Protein AF-M1CML1-F1 (afdb_monomer_lite)

Organism: Solanum tuberosum (NCBI:txid4113)

Radius of gyration: 17.92 Å; chains: 1; bounding box: 54×36×54 Å

Foldseek 3Di:
DDDDQDFDDDDPDQGWGWDAFPVRDIDIGRPPDDLVVLLVQVLVVQLDLVCLPPADQLVNSCVSVVHDSVVSVSSLVVCVVVVQWDWDQDPVGIGIHGRPCVQADPVDNPPDDPDDSVVVSVVSVVVVD

InterPro domains:
  IPR036388 Winged helix-like DNA-binding domain superfamily [G3DSA:1.10.10.10] (32-103)
  IPR036390 Winged helix DNA-binding domain superfamily [SSF46785] (13-103)
  IPR037855 Vacuolar protein sorting protein 36 [PTHR13128] (14-101)
  IPR040608 Snf8/Vps36 family [PF04157] (15-88)

Secondary structure (DSSP, 8-state):
----------TTPPPEEEEE-TTS-EEEEETT--HHHHHHHHHHHHTSHHHHHH-B-HHHHHHHHTS-HHHHHHHHHHHHHTTSEEEEEETTEEEEEE-GGGSS-SS-TT---SSSHHHHHHHHHHTT-

Structure (mmCIF, N/CA/C/O backbone):
data_AF-M1CML1-F1
#
_entry.id   AF-M1CML1-F1
#
loop_
_atom_site.group_PDB
_atom_site.id
_atom_site.type_symbol
_atom_site.label_atom_id
_atom_site.label_alt_id
_atom_site.label_comp_id
_atom_site.label_asym_id
_atom_site.label_entity_id
_atom_site.label_seq_id
_atom_site.pdbx_PDB_ins_code
_atom_site.Cartn_x
_atom_site.Cartn_y
_atom_site.Cartn_z
_atom_site.occupancy
_atom_site.B_iso_or_equiv
_atom_site.auth_seq_id
_atom_site.auth_comp_id
_atom_site.auth_asym_id
_atom_site.auth_atom_id
_atom_site.pdbx_PDB_model_num
ATOM 1 N N . MET A 1 1 ? -33.560 1.199 5.839 1.00 37.34 1 MET A N 1
ATOM 2 C CA . MET A 1 1 ? -33.205 1.308 7.272 1.00 37.34 1 MET A CA 1
ATOM 3 C C . MET A 1 1 ? -31.971 2.194 7.410 1.00 37.34 1 MET A C 1
ATOM 5 O O . MET A 1 1 ? -30.926 1.802 6.900 1.00 37.34 1 MET A O 1
ATOM 9 N N . PRO A 1 2 ? -32.071 3.403 7.987 1.00 36.56 2 PRO A N 1
ATOM 10 C CA . PRO A 1 2 ? -30.942 4.325 8.067 1.00 36.56 2 PRO A CA 1
ATOM 11 C C . PRO A 1 2 ? -30.031 3.956 9.248 1.00 36.56 2 PRO A C 1
ATOM 13 O O . PRO A 1 2 ? -30.487 3.804 10.378 1.00 36.56 2 PRO A O 1
ATOM 16 N N . LYS A 1 3 ? -28.732 3.774 8.982 1.00 39.78 3 LYS A N 1
ATOM 17 C CA . LYS A 1 3 ? -27.716 3.497 10.008 1.00 39.78 3 LYS A CA 1
ATOM 18 C C . LYS A 1 3 ? -27.469 4.773 10.823 1.00 39.78 3 LYS A C 1
ATOM 20 O O . LYS A 1 3 ? -26.904 5.737 10.313 1.00 39.78 3 LYS A O 1
ATOM 25 N N . GLN A 1 4 ? -27.909 4.778 12.080 1.00 40.75 4 GLN A N 1
ATOM 26 C CA . GLN A 1 4 ? -27.741 5.882 13.027 1.00 40.75 4 GLN A CA 1
ATOM 27 C C . GLN A 1 4 ? -26.242 6.106 13.322 1.00 40.75 4 GLN A C 1
ATOM 29 O O . GLN A 1 4 ? -25.616 5.309 14.021 1.00 40.75 4 GLN A O 1
ATOM 34 N N . LYS A 1 5 ? -25.650 7.190 12.803 1.00 44.19 5 LYS A N 1
ATOM 35 C CA . LYS A 1 5 ? -24.326 7.663 13.244 1.00 44.19 5 LYS A CA 1
ATOM 36 C C . LYS A 1 5 ? -24.468 8.210 14.666 1.00 44.19 5 LYS A C 1
ATOM 38 O O . LYS A 1 5 ? -25.126 9.224 14.868 1.00 44.19 5 LYS A O 1
ATOM 43 N N . LYS A 1 6 ? -23.887 7.520 15.651 1.00 46.59 6 LYS A N 1
ATOM 44 C CA . LYS A 1 6 ? -23.818 7.993 17.040 1.00 46.59 6 LYS A CA 1
ATOM 45 C C . LYS A 1 6 ? -22.566 8.854 17.202 1.00 46.59 6 LYS A C 1
ATOM 47 O O . LYS A 1 6 ? -21.452 8.352 17.085 1.00 46.59 6 LYS A O 1
ATOM 52 N N . GLU A 1 7 ? -22.764 10.146 17.425 1.00 44.47 7 GLU A N 1
ATOM 53 C CA . GLU A 1 7 ? -21.711 11.120 17.711 1.00 44.47 7 GLU A CA 1
ATOM 54 C C . GLU A 1 7 ? -21.593 11.269 19.234 1.00 44.47 7 GLU A C 1
ATOM 56 O O . GLU A 1 7 ? -22.599 11.467 19.914 1.00 44.47 7 GLU A O 1
ATOM 61 N N . ILE A 1 8 ? -20.388 11.088 19.782 1.00 51.31 8 ILE A N 1
ATOM 62 C CA . ILE A 1 8 ? -20.132 11.133 21.227 1.00 51.31 8 ILE A CA 1
ATOM 63 C C . ILE A 1 8 ? -19.372 12.430 21.505 1.00 51.31 8 ILE A C 1
ATOM 65 O O . ILE A 1 8 ? -18.182 12.539 21.209 1.00 51.31 8 ILE A O 1
ATOM 69 N N . THR A 1 9 ? -20.074 13.433 22.028 1.00 42.62 9 THR A N 1
ATOM 70 C CA . THR A 1 9 ? -19.493 14.725 22.413 1.00 42.62 9 THR A CA 1
ATOM 71 C C . THR A 1 9 ? -19.094 14.661 23.879 1.00 42.62 9 THR A C 1
ATOM 73 O O . THR A 1 9 ? -19.942 14.541 24.756 1.00 42.62 9 THR A O 1
ATOM 76 N N . LEU A 1 10 ? -17.802 14.743 24.159 1.00 45.78 10 LEU A N 1
ATOM 77 C CA . LEU A 1 10 ? -17.265 14.861 25.513 1.00 45.78 10 LEU A CA 1
ATOM 78 C C . LEU A 1 10 ? -16.603 16.253 25.631 1.00 45.78 10 LEU A C 1
ATOM 80 O O . LEU A 1 10 ? -16.292 16.920 24.647 1.00 45.78 10 LEU A O 1
ATOM 84 N N . HIS A 1 11 ? -16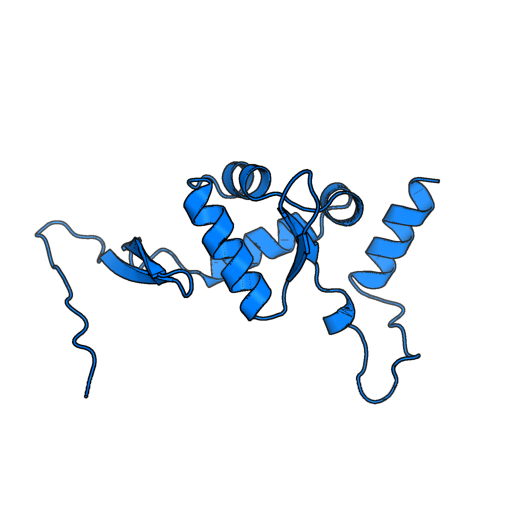.501 16.783 26.841 1.00 47.94 11 HIS A N 1
ATOM 85 C CA . HIS A 1 11 ? -16.572 18.231 27.099 1.00 47.94 11 HIS A CA 1
ATOM 86 C C . HIS A 1 11 ? -15.240 19.016 26.989 1.00 47.94 11 HIS A C 1
ATOM 88 O O . HIS A 1 11 ? -15.014 19.991 27.698 1.00 47.94 11 HIS A O 1
ATOM 94 N N . PHE A 1 12 ? -14.353 18.599 26.084 1.00 54.78 12 PHE A N 1
ATOM 95 C CA . PHE A 1 12 ? -13.046 19.237 25.802 1.00 54.78 12 PHE A CA 1
ATOM 96 C C . PHE A 1 12 ? -12.599 19.071 24.326 1.00 54.78 12 PHE A C 1
ATOM 98 O O . PHE A 1 12 ? -11.418 19.113 23.992 1.00 54.78 12 PHE A O 1
ATOM 105 N N . TYR A 1 13 ? -13.534 18.735 23.433 1.00 50.28 13 TYR A N 1
ATOM 106 C CA . TYR A 1 13 ? -13.238 17.780 22.367 1.00 50.28 13 TYR A CA 1
ATOM 107 C C . TYR A 1 13 ? -12.874 18.403 21.025 1.00 50.28 13 TYR A C 1
ATOM 109 O O . TYR A 1 13 ? -13.714 18.985 20.339 1.00 50.28 13 TYR A O 1
ATOM 117 N N . ARG A 1 14 ? -11.662 18.090 20.546 1.00 53.91 14 ARG A N 1
ATOM 118 C CA . ARG A 1 14 ? -11.498 17.829 19.110 1.00 53.91 14 ARG A CA 1
ATOM 119 C C . ARG A 1 14 ? -12.557 16.788 18.737 1.00 53.91 14 ARG A C 1
ATOM 121 O O . ARG A 1 14 ? -12.549 15.714 19.340 1.00 53.91 14 ARG A O 1
ATOM 128 N N . PRO A 1 15 ? -13.468 17.071 17.797 1.00 64.31 15 PRO A N 1
ATOM 129 C CA . PRO A 1 15 ? -14.531 16.134 17.484 1.00 64.31 15 PRO A CA 1
ATOM 130 C C . PRO A 1 15 ? -13.906 14.817 17.020 1.00 64.31 15 PRO A C 1
ATOM 132 O O . PRO A 1 15 ? -13.011 14.819 16.174 1.00 64.31 15 PRO A O 1
ATOM 135 N N . VAL A 1 16 ? -14.331 13.705 17.614 1.00 65.31 16 VAL A N 1
ATOM 136 C CA . VAL A 1 16 ? -13.887 12.350 17.269 1.00 65.31 16 VAL A CA 1
ATOM 137 C C . VAL A 1 16 ? -15.040 11.595 16.621 1.00 65.31 16 VAL A C 1
ATOM 139 O O . VAL A 1 16 ? -16.205 11.818 16.942 1.00 65.31 16 VAL A O 1
ATOM 142 N N . MET A 1 17 ? -14.724 10.732 15.667 1.00 71.44 17 MET A N 1
ATOM 143 C CA . MET A 1 17 ? -15.675 9.941 14.904 1.00 71.44 17 MET A CA 1
ATOM 144 C C . MET A 1 17 ? -15.285 8.471 14.991 1.00 71.44 17 MET A C 1
ATOM 146 O O . MET A 1 17 ? -14.120 8.110 14.827 1.00 71.44 17 MET A O 1
ATOM 150 N N . LEU A 1 18 ? -16.282 7.626 15.240 1.00 74.31 18 LEU A N 1
ATOM 151 C CA . LEU A 1 18 ? -16.149 6.184 15.122 1.00 74.31 18 LEU A CA 1
ATOM 152 C C . LEU A 1 18 ? -16.315 5.799 13.651 1.00 74.31 18 LEU A C 1
ATOM 154 O O . LEU A 1 18 ? -17.338 6.106 13.033 1.00 74.31 18 LEU A O 1
ATOM 158 N N . ARG A 1 19 ? -15.311 5.131 13.097 1.00 74.12 19 ARG A N 1
ATOM 159 C CA . ARG A 1 19 ? -15.296 4.636 11.725 1.00 74.12 19 ARG A CA 1
ATOM 160 C C . ARG A 1 19 ? -15.159 3.125 11.716 1.00 74.12 19 ARG A C 1
ATOM 162 O O . ARG A 1 19 ? -14.406 2.568 12.504 1.00 74.12 19 ARG A O 1
ATOM 169 N N . THR A 1 20 ? -15.856 2.485 10.789 1.00 74.75 20 THR A N 1
ATOM 170 C CA . THR A 1 20 ? -15.711 1.061 10.485 1.00 74.75 20 THR A CA 1
ATOM 171 C C . THR A 1 20 ? -15.037 0.905 9.126 1.00 74.75 20 THR A C 1
ATOM 173 O O . THR A 1 20 ? -15.504 1.502 8.154 1.00 74.75 20 THR A O 1
ATOM 176 N N . PHE A 1 21 ? -13.946 0.148 9.061 1.00 75.00 21 PHE A N 1
ATOM 177 C CA . PHE A 1 21 ? -13.314 -0.260 7.807 1.00 75.00 21 PHE A CA 1
ATOM 178 C C . PHE A 1 21 ? -14.068 -1.434 7.174 1.00 75.00 21 PHE A C 1
ATOM 180 O O . PHE A 1 21 ? -14.850 -2.111 7.845 1.00 75.00 21 PHE A O 1
ATOM 187 N N . ASP A 1 22 ? -13.814 -1.688 5.890 1.00 71.00 22 ASP A N 1
ATOM 188 C CA . ASP A 1 22 ? -14.455 -2.779 5.140 1.00 71.00 22 ASP A CA 1
ATOM 189 C C . ASP A 1 22 ? -14.054 -4.169 5.663 1.00 71.00 22 ASP A C 1
ATOM 191 O O . ASP A 1 22 ? -14.792 -5.137 5.504 1.00 71.00 22 ASP A O 1
ATOM 195 N N . SER A 1 23 ? -12.930 -4.254 6.378 1.00 72.62 23 SER A N 1
ATOM 196 C CA . SER A 1 23 ? -12.503 -5.425 7.153 1.00 72.62 23 SER A CA 1
ATOM 197 C C . SER A 1 23 ? -13.373 -5.713 8.387 1.00 72.62 23 SER A C 1
ATOM 199 O O . SER A 1 23 ? -13.234 -6.767 9.005 1.00 72.62 23 SER A O 1
ATOM 201 N N . GLY A 1 24 ? -14.237 -4.773 8.785 1.00 73.81 24 GLY A N 1
ATOM 202 C CA . GLY A 1 24 ? -14.999 -4.811 10.034 1.00 73.81 24 GLY A CA 1
ATOM 203 C C . GLY A 1 24 ? -14.284 -4.172 11.232 1.00 73.81 24 GLY A C 1
ATOM 204 O O . GLY A 1 24 ? -14.888 -4.050 12.298 1.00 73.81 24 GLY A O 1
ATOM 205 N N . VAL A 1 25 ? -13.033 -3.716 11.080 1.00 77.94 25 VAL A N 1
ATOM 206 C CA . VAL A 1 25 ? -12.283 -3.041 12.152 1.00 77.94 25 VAL A CA 1
ATOM 207 C C . VAL A 1 25 ? -12.916 -1.688 12.487 1.00 77.94 25 VAL A C 1
ATOM 209 O O . VAL A 1 25 ? -13.185 -0.873 11.603 1.00 77.94 25 VAL A O 1
ATOM 212 N N . MET A 1 26 ? -13.135 -1.429 13.780 1.00 78.31 26 MET A N 1
ATOM 213 C CA . MET A 1 26 ? -13.705 -0.177 14.283 1.00 78.31 26 MET A CA 1
ATOM 214 C C . MET A 1 26 ? -12.632 0.697 14.930 1.00 78.31 26 MET A C 1
ATOM 216 O O . MET A 1 26 ? -11.881 0.232 15.783 1.00 78.31 26 MET A O 1
ATOM 220 N N . VAL A 1 27 ? -12.580 1.973 14.553 1.00 75.12 27 VAL A N 1
ATOM 221 C CA . VAL A 1 27 ? -11.524 2.901 14.970 1.00 75.12 27 VAL A CA 1
ATOM 222 C C . VAL A 1 27 ? -12.124 4.243 15.349 1.00 75.12 27 VAL A C 1
ATOM 224 O O . VAL A 1 27 ? -12.984 4.775 14.648 1.00 75.12 27 VAL A O 1
ATOM 227 N N . ILE A 1 28 ? -11.649 4.809 16.455 1.00 78.88 28 ILE A N 1
ATOM 228 C CA . ILE A 1 28 ? -11.960 6.180 16.857 1.00 78.88 28 ILE A CA 1
ATOM 229 C C . ILE A 1 28 ? -10.876 7.089 16.273 1.00 78.88 28 ILE A C 1
ATOM 231 O O . ILE A 1 28 ? -9.706 6.967 16.625 1.00 78.88 28 ILE A O 1
ATOM 235 N N . GLN A 1 29 ? -11.255 7.999 15.380 1.00 68.94 29 GLN A N 1
ATOM 236 C CA . GLN A 1 29 ? -10.349 8.980 14.777 1.00 68.94 29 GLN A CA 1
ATOM 237 C C . GLN A 1 29 ? -10.824 10.399 15.084 1.00 68.94 29 GLN A C 1
ATOM 239 O O . GLN A 1 29 ? -12.020 10.660 15.172 1.00 68.94 29 GLN A O 1
ATOM 244 N N . SER A 1 30 ? -9.904 11.352 15.229 1.00 67.81 30 SER A N 1
ATOM 245 C CA . SER A 1 30 ? -10.284 12.770 15.258 1.00 67.81 30 SER A CA 1
ATOM 246 C C . SER A 1 30 ? -10.817 13.184 13.882 1.00 67.81 30 SER A C 1
ATOM 248 O O . SER A 1 30 ? -10.211 12.823 12.878 1.00 67.81 30 SER A O 1
ATOM 250 N N . LYS A 1 31 ? -11.890 13.987 13.804 1.00 61.16 31 LYS A N 1
ATOM 251 C CA . LYS A 1 31 ? -12.429 14.529 12.537 1.00 61.16 31 LYS A CA 1
ATOM 252 C C . LYS A 1 31 ? -11.377 15.287 11.721 1.00 61.16 31 LYS A C 1
ATOM 254 O O . LYS A 1 31 ? -11.548 15.439 10.520 1.00 61.16 31 LYS A O 1
ATOM 259 N N . SER A 1 32 ? -10.316 15.784 12.359 1.00 57.22 32 SER A N 1
ATOM 260 C CA . SER A 1 32 ? -9.215 16.475 11.678 1.00 57.22 32 SER A CA 1
ATOM 261 C C . SER A 1 32 ? -8.250 15.525 10.958 1.00 57.22 32 SER A C 1
ATOM 263 O O . SER A 1 32 ? -7.402 15.996 10.211 1.00 57.22 32 SER A O 1
ATOM 265 N N . HIS A 1 33 ? -8.311 14.215 11.219 1.00 62.50 33 HIS A N 1
ATOM 266 C CA . HIS A 1 33 ? -7.442 13.237 10.573 1.00 62.50 33 HIS A CA 1
ATOM 267 C C . HIS A 1 33 ? -8.033 12.894 9.203 1.00 62.50 33 HIS A C 1
ATOM 269 O O . HIS A 1 33 ? -9.004 12.147 9.100 1.00 62.50 33 HIS A O 1
ATOM 275 N N . SER A 1 34 ? -7.492 13.515 8.157 1.00 65.69 34 SER A N 1
ATOM 276 C CA . SER A 1 34 ? -7.986 13.341 6.796 1.00 65.69 34 SER A CA 1
ATOM 277 C C . SER A 1 34 ? -7.331 12.134 6.139 1.00 65.69 34 SER A C 1
ATOM 279 O O . SER A 1 34 ? -6.117 12.098 5.943 1.00 65.69 34 SER A O 1
ATOM 281 N N . ASP A 1 35 ? -8.151 11.182 5.705 1.00 67.75 35 ASP A N 1
ATOM 282 C CA . ASP A 1 35 ? -7.731 10.078 4.837 1.00 67.75 35 ASP A CA 1
ATOM 283 C C . ASP A 1 35 ? -6.954 10.538 3.605 1.00 67.75 35 ASP A C 1
ATOM 285 O O . ASP A 1 35 ? -6.094 9.821 3.105 1.00 67.75 35 ASP A O 1
ATOM 289 N N . VAL A 1 36 ? -7.263 11.734 3.098 1.00 76.31 36 VAL A N 1
ATOM 290 C CA . VAL A 1 36 ? -6.608 12.301 1.916 1.00 76.31 36 VAL A CA 1
ATOM 291 C C . VAL A 1 36 ? -5.119 12.513 2.176 1.00 76.31 36 VAL A C 1
ATOM 293 O O . VAL A 1 36 ? -4.292 12.210 1.316 1.00 76.31 36 VAL A O 1
ATOM 296 N N . GLU A 1 37 ? -4.760 12.976 3.374 1.00 81.69 37 GLU A N 1
ATOM 297 C CA . GLU A 1 37 ? -3.361 13.171 3.751 1.00 81.69 37 GLU A CA 1
ATOM 298 C C . GLU A 1 37 ? -2.642 11.825 3.881 1.00 81.69 37 GLU A C 1
ATOM 300 O O . GLU A 1 37 ? -1.540 11.655 3.358 1.00 81.69 37 GLU A O 1
ATOM 305 N N . VAL A 1 38 ? -3.300 10.839 4.500 1.00 83.38 38 VAL A N 1
ATOM 306 C CA . VAL A 1 38 ? -2.755 9.483 4.648 1.00 83.38 38 VAL A CA 1
ATOM 307 C C . VAL A 1 38 ? -2.509 8.845 3.281 1.00 83.38 38 VAL A C 1
ATOM 309 O O . VAL A 1 38 ? -1.414 8.347 3.033 1.00 83.38 38 VAL A O 1
ATOM 312 N N . PHE A 1 39 ? -3.468 8.925 2.355 1.00 85.25 39 PHE A N 1
ATOM 313 C CA . PHE A 1 39 ? -3.290 8.400 0.999 1.00 85.25 39 PHE A CA 1
ATOM 314 C C . PHE A 1 39 ? -2.204 9.137 0.217 1.00 85.25 39 PHE A C 1
ATOM 316 O O . PHE A 1 39 ? -1.472 8.502 -0.537 1.00 85.25 39 PHE A O 1
ATOM 323 N N . THR A 1 40 ? -2.052 10.447 0.421 1.00 87.88 40 THR A N 1
ATOM 324 C CA . THR A 1 40 ? -0.967 11.218 -0.204 1.00 87.88 40 THR A CA 1
ATOM 325 C C . THR A 1 40 ? 0.395 10.737 0.292 1.00 87.88 40 THR A C 1
ATOM 327 O O . THR A 1 40 ? 1.286 10.482 -0.515 1.00 87.88 40 THR A O 1
ATOM 330 N N . ARG A 1 41 ? 0.548 10.526 1.605 1.00 89.50 41 ARG A N 1
ATOM 331 C CA . ARG A 1 41 ? 1.786 9.986 2.188 1.00 89.50 41 ARG A CA 1
ATOM 332 C C . ARG A 1 41 ? 2.071 8.558 1.728 1.00 89.50 41 ARG A C 1
ATOM 334 O O . ARG A 1 41 ? 3.209 8.259 1.379 1.00 89.50 41 ARG A O 1
ATOM 341 N N . ILE A 1 42 ? 1.050 7.698 1.684 1.00 90.19 42 ILE A N 1
ATOM 342 C CA . ILE A 1 42 ? 1.169 6.334 1.149 1.00 90.19 42 ILE A CA 1
ATOM 343 C C . ILE A 1 42 ? 1.638 6.384 -0.303 1.00 90.19 42 ILE A C 1
ATOM 345 O O . ILE A 1 42 ? 2.577 5.675 -0.651 1.00 90.19 42 ILE A O 1
ATOM 349 N N . ARG A 1 43 ? 1.049 7.255 -1.132 1.00 88.12 43 ARG A N 1
ATOM 350 C CA . ARG A 1 43 ? 1.450 7.423 -2.532 1.00 88.12 43 ARG A CA 1
ATOM 351 C C . ARG A 1 43 ? 2.924 7.804 -2.648 1.00 88.12 43 ARG A C 1
ATOM 353 O O . ARG A 1 43 ? 3.650 7.140 -3.374 1.00 88.12 43 ARG A O 1
ATOM 360 N N . SER A 1 44 ? 3.373 8.810 -1.898 1.00 89.38 44 SER A N 1
ATOM 361 C CA . SER A 1 44 ? 4.782 9.226 -1.902 1.00 89.38 44 SER A CA 1
ATOM 362 C C . SER A 1 44 ? 5.726 8.103 -1.465 1.00 89.38 44 SER A C 1
ATOM 364 O O . SER A 1 44 ? 6.803 7.949 -2.036 1.00 89.38 44 SER A O 1
ATOM 366 N N . MET A 1 45 ? 5.313 7.291 -0.488 1.00 89.75 45 MET A N 1
ATOM 367 C CA . MET A 1 45 ? 6.090 6.155 0.007 1.00 89.75 45 MET A CA 1
ATOM 368 C C . MET A 1 45 ? 6.246 5.060 -1.053 1.00 89.75 45 MET A C 1
ATOM 370 O O . MET A 1 45 ? 7.363 4.613 -1.303 1.00 89.75 45 MET A O 1
ATOM 374 N N . VAL A 1 4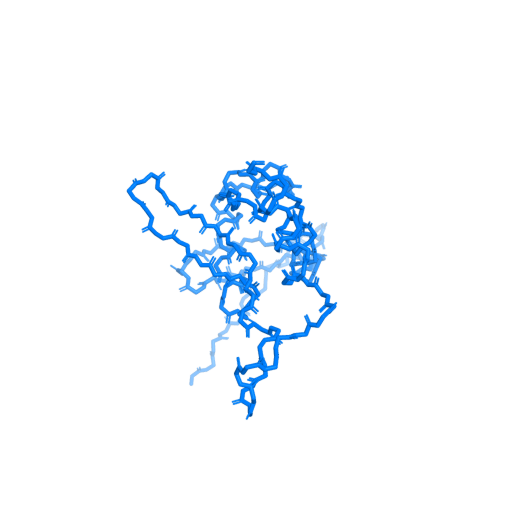6 ? 5.156 4.662 -1.719 1.00 89.69 46 VAL A N 1
ATOM 375 C CA . VAL A 1 46 ? 5.191 3.577 -2.718 1.00 89.69 46 VAL A CA 1
ATOM 376 C C . VAL A 1 46 ? 5.880 3.975 -4.025 1.00 89.69 46 VAL A C 1
ATOM 378 O O . VAL A 1 46 ? 6.268 3.105 -4.795 1.00 89.69 46 VAL A O 1
ATOM 381 N N . THR A 1 47 ? 6.057 5.276 -4.276 1.00 87.75 47 THR A N 1
ATOM 382 C CA . THR A 1 47 ? 6.810 5.789 -5.434 1.00 87.75 47 THR A CA 1
ATOM 383 C C . THR A 1 47 ? 8.318 5.884 -5.201 1.00 87.75 47 THR A C 1
ATOM 385 O O . THR A 1 47 ? 9.052 6.238 -6.122 1.00 87.75 47 THR A O 1
ATOM 388 N N . THR A 1 48 ? 8.803 5.597 -3.990 1.00 89.50 48 THR A N 1
ATOM 389 C CA . THR A 1 48 ? 10.249 5.556 -3.727 1.00 89.50 48 THR A CA 1
ATOM 390 C C . THR A 1 48 ? 10.906 4.394 -4.483 1.00 89.50 48 THR A C 1
ATOM 392 O O . THR A 1 48 ? 10.271 3.355 -4.677 1.00 89.50 48 THR A O 1
ATOM 395 N N . PRO A 1 49 ? 12.173 4.522 -4.917 1.00 86.44 49 PRO A N 1
ATOM 396 C CA . PRO A 1 49 ? 12.850 3.471 -5.679 1.00 86.44 49 PRO A CA 1
ATOM 397 C C . PRO A 1 49 ? 12.916 2.136 -4.922 1.00 86.44 49 PRO A C 1
ATOM 399 O O . PRO A 1 49 ? 12.770 1.081 -5.536 1.00 86.44 49 PRO A O 1
ATOM 402 N N . ASP A 1 50 ? 13.065 2.163 -3.598 1.00 86.75 50 ASP A N 1
ATOM 403 C CA . ASP A 1 50 ? 13.104 0.948 -2.777 1.00 86.75 50 ASP A CA 1
ATOM 404 C C . ASP A 1 50 ? 11.737 0.253 -2.715 1.00 86.75 50 ASP A C 1
ATOM 406 O O . ASP A 1 50 ? 11.646 -0.970 -2.880 1.00 86.75 50 ASP A O 1
ATOM 410 N N . ALA A 1 51 ? 10.659 1.030 -2.566 1.00 88.31 51 ALA A N 1
ATOM 411 C CA . ALA A 1 51 ? 9.292 0.518 -2.574 1.00 88.31 51 ALA A CA 1
ATOM 412 C C . ALA A 1 51 ? 8.857 0.014 -3.958 1.00 88.31 51 ALA A C 1
ATOM 414 O O . ALA A 1 51 ? 8.153 -0.987 -4.055 1.00 88.31 51 ALA A O 1
ATOM 415 N N . LEU A 1 52 ? 9.314 0.654 -5.038 1.00 87.69 52 LEU A N 1
ATOM 416 C CA . LEU A 1 52 ? 9.067 0.204 -6.411 1.00 87.69 52 LEU A CA 1
ATOM 417 C C . LEU A 1 52 ? 9.708 -1.162 -6.707 1.00 87.69 52 LEU A C 1
ATOM 419 O O . LEU A 1 52 ? 9.200 -1.901 -7.550 1.00 87.69 52 LEU A O 1
ATOM 423 N N . ARG A 1 53 ? 10.806 -1.503 -6.018 1.00 86.31 53 ARG A N 1
ATOM 424 C CA . ARG A 1 53 ? 11.493 -2.800 -6.148 1.00 86.31 53 ARG A CA 1
ATOM 425 C C . ARG A 1 53 ? 10.902 -3.869 -5.245 1.00 86.31 53 ARG A C 1
ATOM 427 O O . ARG A 1 53 ? 10.621 -4.971 -5.697 1.00 86.31 53 ARG A O 1
ATOM 434 N N . SER A 1 54 ? 10.787 -3.558 -3.958 1.00 87.81 54 SER A N 1
ATOM 435 C CA . SER A 1 54 ? 10.524 -4.554 -2.913 1.00 87.81 54 SER A CA 1
ATOM 436 C C . SER A 1 54 ? 9.086 -4.540 -2.394 1.00 87.81 54 SER A C 1
ATOM 438 O O . SER A 1 54 ? 8.676 -5.469 -1.695 1.00 87.81 54 SER A O 1
ATOM 440 N N . GLY A 1 55 ? 8.301 -3.528 -2.763 1.00 90.56 55 GLY A N 1
ATOM 441 C CA . GLY A 1 55 ? 6.975 -3.293 -2.211 1.00 90.56 55 GLY A CA 1
ATOM 442 C C . GLY A 1 55 ? 7.040 -2.755 -0.784 1.00 90.56 55 GLY A C 1
ATOM 443 O O . GLY A 1 55 ? 8.101 -2.636 -0.179 1.00 90.56 55 GLY A O 1
ATOM 444 N N . VAL A 1 56 ? 5.875 -2.423 -0.241 1.00 93.44 56 VAL A N 1
ATOM 445 C CA . VAL A 1 56 ? 5.719 -1.882 1.112 1.00 93.44 56 VAL A CA 1
ATOM 446 C C . VAL A 1 56 ? 4.920 -2.866 1.953 1.00 93.44 56 VAL A C 1
ATOM 448 O O . VAL A 1 56 ? 3.841 -3.306 1.545 1.00 93.44 56 VAL A O 1
ATOM 451 N N . THR A 1 57 ? 5.424 -3.213 3.137 1.00 93.38 57 THR A N 1
ATOM 452 C CA . THR A 1 57 ? 4.664 -4.005 4.112 1.00 93.38 57 THR A CA 1
ATOM 453 C C . THR A 1 57 ? 3.826 -3.106 5.025 1.00 93.38 57 THR A C 1
ATOM 455 O O . THR A 1 57 ? 4.053 -1.900 5.141 1.00 93.38 57 THR A O 1
ATOM 458 N N . ALA A 1 58 ? 2.858 -3.690 5.738 1.00 91.81 58 ALA A N 1
ATOM 459 C CA . ALA A 1 58 ? 2.085 -2.945 6.736 1.00 91.81 58 ALA A CA 1
ATOM 460 C C . ALA A 1 58 ? 2.971 -2.350 7.849 1.00 91.81 58 ALA A C 1
ATOM 462 O O . ALA A 1 58 ? 2.661 -1.275 8.361 1.00 91.81 58 ALA A O 1
ATOM 463 N N . SER A 1 59 ? 4.077 -3.015 8.196 1.00 91.50 59 SER A N 1
ATOM 464 C CA . SER A 1 59 ? 5.044 -2.532 9.189 1.00 91.50 59 SER A CA 1
ATOM 465 C C . SER A 1 59 ? 5.831 -1.322 8.681 1.00 91.50 59 SER A C 1
ATOM 467 O O . SER A 1 59 ? 5.947 -0.332 9.400 1.00 91.50 59 SER A O 1
ATOM 469 N N . ASP A 1 60 ? 6.292 -1.351 7.428 1.00 91.81 60 ASP A N 1
ATOM 470 C CA . ASP A 1 60 ? 7.015 -0.224 6.814 1.00 91.81 60 ASP A CA 1
ATOM 471 C C . ASP A 1 60 ? 6.117 1.016 6.714 1.00 91.81 60 ASP A C 1
ATOM 473 O O . ASP A 1 60 ? 6.515 2.140 7.044 1.00 91.81 60 ASP A O 1
ATOM 477 N N . ALA A 1 61 ? 4.858 0.797 6.322 1.00 91.06 61 ALA A N 1
ATOM 478 C CA . ALA A 1 61 ? 3.855 1.848 6.276 1.00 91.06 61 ALA A CA 1
ATOM 479 C C . ALA A 1 61 ? 3.545 2.403 7.671 1.00 91.06 61 ALA A C 1
ATOM 481 O O . ALA A 1 61 ? 3.417 3.614 7.831 1.00 91.06 61 ALA A O 1
ATOM 482 N N . ALA A 1 62 ? 3.465 1.548 8.692 1.00 92.00 62 ALA A N 1
ATOM 483 C CA . ALA A 1 62 ? 3.257 1.963 10.075 1.00 92.00 62 ALA A CA 1
ATOM 484 C C . ALA A 1 62 ? 4.392 2.848 10.596 1.00 92.00 62 ALA A C 1
ATOM 486 O O . ALA A 1 62 ? 4.120 3.895 11.187 1.00 92.00 62 ALA A O 1
ATOM 487 N N . MET A 1 63 ? 5.646 2.474 10.321 1.00 90.94 63 MET A N 1
ATOM 488 C CA . MET A 1 63 ? 6.821 3.266 10.694 1.00 90.94 63 MET A CA 1
ATOM 489 C C . MET A 1 63 ? 6.829 4.626 9.997 1.00 90.94 63 MET A C 1
ATOM 491 O O . MET A 1 63 ? 7.057 5.647 10.640 1.00 90.94 63 MET A O 1
ATOM 495 N N . THR A 1 64 ? 6.520 4.657 8.701 1.00 88.31 64 THR A N 1
ATOM 496 C CA . THR A 1 64 ? 6.557 5.897 7.915 1.00 88.31 64 THR A CA 1
ATOM 497 C C . THR A 1 64 ? 5.381 6.828 8.231 1.00 88.31 64 THR A C 1
ATOM 499 O O . THR A 1 64 ? 5.527 8.049 8.237 1.00 88.31 64 THR A O 1
ATOM 502 N N . LEU A 1 65 ? 4.196 6.275 8.502 1.00 85.25 65 LEU A N 1
ATOM 503 C CA . LEU A 1 65 ? 2.998 7.050 8.840 1.00 85.25 65 LEU A CA 1
ATOM 504 C C . LEU A 1 65 ? 2.912 7.400 10.334 1.00 85.25 65 LEU A C 1
ATOM 506 O O . LEU A 1 65 ? 2.122 8.272 10.696 1.00 85.25 65 LEU A O 1
ATOM 510 N N . GLY A 1 66 ? 3.701 6.744 11.190 1.00 87.31 66 GLY A N 1
ATOM 511 C CA . GLY A 1 66 ? 3.661 6.925 12.642 1.00 87.31 66 GLY A CA 1
ATOM 512 C C . GLY A 1 66 ? 2.360 6.416 13.271 1.00 87.31 66 GLY A C 1
ATOM 513 O O . GLY A 1 66 ? 1.834 7.037 14.193 1.00 87.31 66 GLY A O 1
ATOM 514 N N . ILE A 1 67 ? 1.808 5.318 12.748 1.00 86.56 67 ILE A N 1
ATOM 515 C CA . ILE A 1 67 ? 0.534 4.730 13.194 1.00 86.56 67 ILE A CA 1
ATOM 516 C C . ILE A 1 67 ? 0.707 3.256 13.563 1.00 86.56 67 ILE A C 1
ATOM 518 O O . ILE A 1 67 ? 1.716 2.636 13.247 1.00 86.56 67 ILE A O 1
ATOM 522 N N . ALA A 1 68 ? -0.292 2.668 14.221 1.00 86.94 68 ALA A N 1
ATOM 523 C CA . ALA A 1 68 ? -0.259 1.248 14.559 1.00 86.94 68 ALA A CA 1
ATOM 524 C C . ALA A 1 68 ? -0.236 0.356 13.291 1.00 86.94 68 ALA A C 1
ATOM 526 O O . ALA A 1 68 ? -0.960 0.657 12.339 1.00 86.94 68 ALA A O 1
ATOM 527 N N . PRO A 1 69 ? 0.484 -0.785 13.285 1.00 87.38 69 PRO A N 1
ATOM 528 C CA . PRO A 1 69 ? 0.526 -1.712 12.144 1.00 87.38 69 PRO A CA 1
ATOM 529 C C . PRO A 1 69 ? -0.843 -2.176 11.643 1.00 87.38 69 PRO A C 1
ATOM 531 O O . PRO A 1 69 ? -1.072 -2.247 10.437 1.00 87.38 69 PRO A O 1
ATOM 534 N N . ALA A 1 70 ? -1.784 -2.422 12.559 1.00 86.31 70 ALA A N 1
ATOM 535 C CA . ALA A 1 70 ? -3.159 -2.759 12.197 1.00 86.31 70 ALA A CA 1
ATOM 536 C C . ALA A 1 70 ? -3.833 -1.621 11.409 1.00 86.31 70 ALA A C 1
ATOM 538 O O . ALA A 1 70 ? -4.420 -1.866 10.362 1.00 86.31 70 ALA A O 1
ATOM 539 N N . MET A 1 71 ? -3.671 -0.370 11.852 1.00 86.25 71 MET A N 1
ATOM 540 C CA . MET A 1 71 ? -4.199 0.807 11.153 1.00 86.25 71 MET A CA 1
ATOM 541 C C . MET A 1 71 ? -3.549 1.012 9.788 1.00 86.25 71 MET A C 1
ATOM 543 O O . MET A 1 71 ? -4.239 1.305 8.816 1.00 86.25 71 MET A O 1
ATOM 547 N N . ALA A 1 72 ? -2.228 0.849 9.700 1.00 90.25 72 ALA A N 1
ATOM 548 C CA . ALA A 1 72 ? -1.510 0.960 8.436 1.00 90.25 72 ALA A CA 1
ATOM 549 C C . ALA A 1 72 ?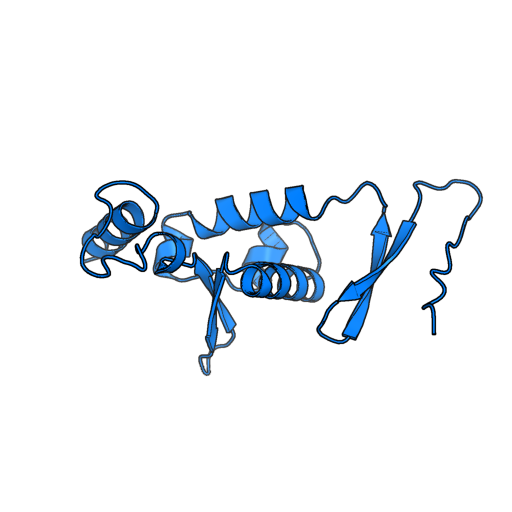 -2.021 -0.055 7.413 1.00 90.25 72 ALA A C 1
ATOM 551 O O . ALA A 1 72 ? -2.279 0.312 6.268 1.00 90.25 72 ALA A O 1
ATOM 552 N N . LYS A 1 73 ? -2.258 -1.301 7.840 1.00 90.44 73 LYS A N 1
ATOM 553 C CA . LYS A 1 73 ? -2.866 -2.330 6.993 1.00 90.44 73 LYS A CA 1
ATOM 554 C C . LYS A 1 73 ? -4.239 -1.902 6.471 1.00 90.44 73 LYS A C 1
ATOM 556 O O . LYS A 1 73 ? -4.477 -2.010 5.274 1.00 90.44 73 LYS A O 1
ATOM 561 N N . GLU A 1 74 ? -5.111 -1.374 7.327 1.00 90.75 74 GLU A N 1
ATOM 562 C CA . GLU A 1 74 ? -6.432 -0.888 6.904 1.00 90.75 74 GLU A CA 1
ATOM 563 C C . GLU A 1 74 ? -6.339 0.259 5.888 1.00 90.75 74 GLU A C 1
ATOM 565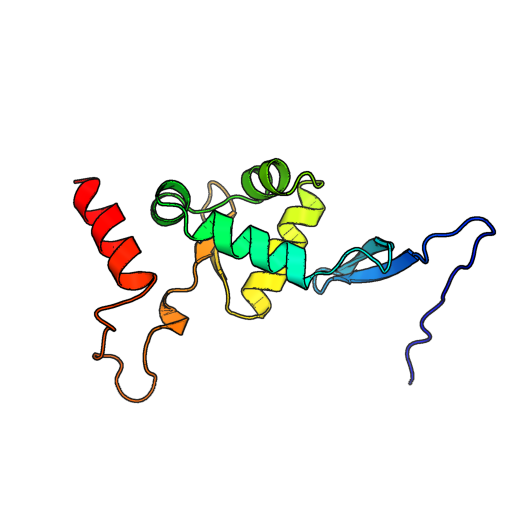 O O . GLU A 1 74 ? -7.081 0.288 4.907 1.00 90.75 74 GLU A O 1
ATOM 570 N N . HIS A 1 75 ? -5.390 1.182 6.063 1.00 89.88 75 HIS A N 1
ATOM 571 C CA . HIS A 1 75 ? -5.164 2.253 5.093 1.00 89.88 75 HIS A CA 1
ATOM 572 C C . HIS A 1 75 ? -4.605 1.741 3.758 1.00 89.88 75 HIS A C 1
ATOM 574 O O . HIS A 1 75 ? -5.010 2.240 2.708 1.00 89.88 75 HIS A O 1
ATOM 580 N N . LEU A 1 76 ? -3.725 0.738 3.773 1.00 91.69 76 LEU A N 1
ATOM 581 C CA . LEU A 1 76 ? -3.221 0.094 2.555 1.00 91.69 76 LEU A CA 1
ATOM 582 C C . LEU A 1 76 ? -4.338 -0.652 1.811 1.00 91.69 76 LEU A C 1
ATOM 584 O O . LEU A 1 76 ? -4.469 -0.491 0.601 1.00 91.69 76 LEU A O 1
ATOM 588 N N . LEU A 1 77 ? -5.194 -1.383 2.530 1.00 90.62 77 LEU A N 1
ATOM 589 C CA . LEU A 1 77 ? -6.373 -2.047 1.959 1.00 90.62 77 LEU A CA 1
ATOM 590 C C . LEU A 1 77 ? -7.382 -1.036 1.395 1.00 90.62 77 LEU A C 1
ATOM 592 O O . LEU A 1 77 ? -7.921 -1.226 0.308 1.00 90.62 77 LEU A O 1
ATOM 596 N N . ALA A 1 78 ? -7.601 0.086 2.082 1.00 88.81 78 ALA A N 1
ATOM 597 C CA . ALA A 1 78 ? -8.455 1.155 1.571 1.00 88.81 78 ALA A CA 1
ATOM 598 C C . ALA A 1 78 ? -7.862 1.834 0.320 1.00 88.81 78 ALA A C 1
ATOM 600 O O . ALA A 1 78 ? -8.609 2.278 -0.553 1.00 88.81 78 ALA A O 1
ATOM 601 N N . ALA A 1 79 ? -6.532 1.925 0.216 1.00 90.31 79 ALA A N 1
ATOM 602 C CA . ALA A 1 79 ? -5.853 2.430 -0.976 1.00 90.31 79 ALA A CA 1
ATOM 603 C C . ALA A 1 79 ? -5.943 1.437 -2.149 1.00 90.31 79 ALA A C 1
ATOM 605 O O . ALA A 1 79 ? -6.190 1.857 -3.281 1.00 90.31 79 ALA A O 1
ATOM 606 N N . GLU A 1 80 ? -5.819 0.134 -1.878 1.00 90.81 80 GLU A N 1
ATOM 607 C CA . GLU A 1 80 ? -6.087 -0.943 -2.841 1.00 90.81 80 GLU A CA 1
ATOM 608 C C . GLU A 1 80 ? -7.525 -0.872 -3.371 1.00 90.81 80 GLU A C 1
ATOM 610 O O . GLU A 1 80 ? -7.728 -0.886 -4.581 1.00 90.81 80 GLU A O 1
ATOM 615 N N . GLY A 1 81 ? -8.526 -0.704 -2.500 1.00 87.19 81 GLY A N 1
ATOM 616 C CA . GLY A 1 81 ? -9.933 -0.593 -2.911 1.00 87.19 81 GLY A CA 1
ATOM 617 C C . GLY A 1 81 ? -10.230 0.601 -3.830 1.00 87.19 81 GLY A C 1
ATOM 618 O O . GLY A 1 81 ? -11.198 0.582 -4.584 1.00 87.19 81 GLY A O 1
ATOM 619 N N . LYS A 1 82 ? -9.375 1.632 -3.813 1.00 86.12 82 LYS A N 1
ATOM 620 C CA . LYS A 1 82 ? -9.421 2.779 -4.742 1.00 86.12 82 LYS A CA 1
ATOM 621 C C . LYS A 1 82 ? -8.595 2.566 -6.014 1.00 86.12 82 LYS A C 1
ATOM 623 O O . LYS A 1 82 ? -8.469 3.481 -6.824 1.00 86.12 82 LYS A O 1
ATOM 628 N N . GLY A 1 83 ? -7.982 1.397 -6.158 1.00 88.19 83 GLY A N 1
ATOM 629 C CA . GLY A 1 83 ? -7.092 1.043 -7.252 1.00 88.19 83 GLY A CA 1
ATOM 630 C C . GLY A 1 83 ? -5.721 1.713 -7.195 1.00 88.19 83 GLY A C 1
ATOM 631 O O . GLY A 1 83 ? -5.002 1.611 -8.177 1.00 88.19 83 GLY A O 1
ATOM 632 N N . LEU A 1 84 ? -5.338 2.399 -6.110 1.00 88.94 84 LEU A N 1
ATOM 633 C CA . LEU A 1 84 ? -4.029 3.072 -6.017 1.00 88.94 84 LEU A CA 1
ATOM 634 C C . LEU A 1 84 ? -2.879 2.074 -5.857 1.00 88.94 84 LEU A C 1
ATOM 636 O O . LEU A 1 84 ? -1.771 2.316 -6.336 1.00 88.94 84 LEU A O 1
ATOM 640 N N . LEU A 1 85 ? -3.148 0.976 -5.153 1.00 92.62 85 LEU A N 1
ATOM 641 C CA . LEU A 1 85 ? -2.186 -0.072 -4.842 1.00 92.62 85 LEU A CA 1
ATOM 642 C C . LEU A 1 85 ? -2.678 -1.423 -5.348 1.00 92.62 85 LEU A C 1
ATOM 644 O O . LEU A 1 85 ? -3.879 -1.642 -5.486 1.00 92.62 85 LEU A O 1
ATOM 648 N N . CYS A 1 86 ? -1.739 -2.332 -5.568 1.00 92.44 86 CYS A N 1
ATOM 649 C CA . CYS A 1 86 ? -1.978 -3.753 -5.784 1.00 92.44 86 CYS A CA 1
ATOM 650 C C . CYS A 1 86 ? -1.285 -4.543 -4.677 1.00 92.44 86 CYS A C 1
ATOM 652 O O . CYS A 1 86 ? -0.173 -4.193 -4.276 1.00 92.44 86 CYS A O 1
ATOM 654 N N . ARG A 1 87 ? -1.927 -5.603 -4.182 1.00 92.25 87 ARG A N 1
ATOM 655 C CA . ARG A 1 87 ? -1.318 -6.504 -3.200 1.0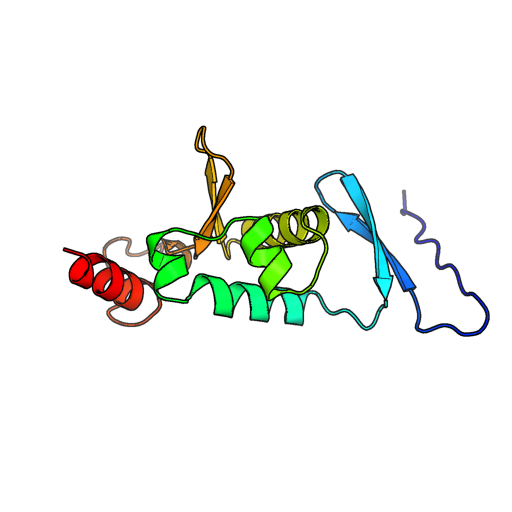0 92.25 87 ARG A CA 1
ATOM 656 C C . ARG A 1 87 ? -0.727 -7.735 -3.874 1.00 92.25 87 ARG A C 1
ATOM 658 O O . ARG A 1 87 ? -1.361 -8.336 -4.737 1.00 92.25 87 ARG A O 1
ATOM 665 N N . ASP A 1 88 ? 0.443 -8.130 -3.408 1.00 91.81 88 ASP A N 1
ATOM 666 C CA . ASP A 1 88 ? 1.009 -9.451 -3.623 1.00 91.81 88 ASP A CA 1
ATOM 667 C C . ASP A 1 88 ? 0.842 -10.282 -2.346 1.00 91.81 88 ASP A C 1
ATOM 669 O O . ASP A 1 88 ? 1.119 -9.812 -1.233 1.00 91.81 88 ASP A O 1
ATOM 673 N N . VAL A 1 89 ? 0.344 -11.507 -2.508 1.00 91.31 89 VAL A N 1
ATOM 674 C CA . VAL A 1 89 ? 0.115 -12.451 -1.413 1.00 91.31 89 VAL A CA 1
ATOM 675 C C . VAL A 1 89 ? 1.125 -13.573 -1.553 1.00 91.31 89 VAL A C 1
ATOM 677 O O . VAL A 1 89 ? 0.919 -14.520 -2.309 1.00 91.31 89 VAL A O 1
ATOM 680 N N . SER A 1 90 ? 2.198 -13.463 -0.781 1.00 87.94 90 SER A N 1
ATOM 681 C CA . SER A 1 90 ? 3.273 -14.445 -0.743 1.00 87.94 90 SER A CA 1
ATOM 682 C C . SER A 1 90 ? 3.285 -15.178 0.608 1.00 87.94 90 SER A C 1
ATOM 684 O O . SER A 1 90 ? 2.752 -14.658 1.593 1.00 87.94 90 SER A O 1
ATOM 686 N N . PRO A 1 91 ? 3.898 -16.375 0.705 1.00 88.19 91 PRO A N 1
ATOM 687 C CA . PRO A 1 91 ? 4.068 -17.082 1.980 1.00 88.19 91 PRO A CA 1
ATOM 688 C C . PRO A 1 91 ? 4.784 -16.241 3.047 1.00 88.19 91 PRO A C 1
ATOM 690 O O . PRO A 1 91 ? 4.491 -16.367 4.233 1.00 88.19 91 PRO A O 1
ATOM 693 N N . ASP A 1 92 ? 5.666 -15.338 2.612 1.00 83.69 92 ASP A N 1
ATOM 694 C CA . ASP A 1 92 ? 6.409 -14.409 3.471 1.00 83.69 92 ASP A CA 1
ATOM 695 C C . ASP A 1 92 ? 5.557 -13.235 3.993 1.00 83.69 92 ASP A C 1
ATOM 697 O O . ASP A 1 92 ? 6.013 -12.457 4.832 1.00 83.69 92 ASP A O 1
ATOM 701 N N . GLY A 1 93 ? 4.320 -13.084 3.504 1.00 85.38 93 GLY A N 1
ATOM 702 C CA . GLY A 1 93 ? 3.367 -12.065 3.935 1.00 85.38 93 GLY A CA 1
ATOM 703 C C . GLY A 1 93 ? 2.806 -11.202 2.803 1.00 85.38 93 GLY A C 1
ATOM 704 O O . GLY A 1 93 ? 2.993 -11.464 1.615 1.00 85.38 93 GLY A O 1
ATOM 705 N N . PHE A 1 94 ? 2.085 -10.148 3.197 1.00 89.50 94 PHE A N 1
ATOM 706 C CA . PHE A 1 94 ? 1.476 -9.195 2.269 1.00 89.50 94 PHE A CA 1
ATOM 707 C C . PHE A 1 94 ? 2.442 -8.072 1.910 1.00 89.50 94 PHE A C 1
ATOM 709 O O . PHE A 1 94 ? 2.943 -7.370 2.796 1.00 89.50 94 PHE A O 1
ATOM 716 N N . ARG A 1 95 ? 2.618 -7.848 0.609 1.00 92.88 95 ARG A N 1
ATOM 717 C CA . ARG A 1 95 ? 3.344 -6.695 0.071 1.00 92.88 95 ARG A CA 1
ATOM 718 C C . ARG A 1 95 ? 2.411 -5.867 -0.793 1.00 92.88 95 ARG A C 1
ATOM 720 O O . ARG A 1 95 ? 1.609 -6.413 -1.541 1.00 92.88 95 ARG A O 1
ATOM 727 N N . PHE A 1 96 ? 2.511 -4.551 -0.685 1.00 93.94 96 PHE A N 1
ATOM 728 C CA . PHE A 1 96 ? 1.735 -3.622 -1.494 1.00 93.94 96 PHE A CA 1
ATOM 729 C C . PHE A 1 96 ? 2.653 -2.887 -2.463 1.00 93.94 96 PHE A C 1
ATOM 731 O O . PHE A 1 96 ? 3.708 -2.385 -2.077 1.00 93.94 96 PHE A O 1
ATOM 738 N N . PHE A 1 97 ? 2.223 -2.799 -3.712 1.00 92.12 97 PHE A N 1
ATOM 739 C CA . PHE A 1 97 ? 2.918 -2.119 -4.795 1.00 92.12 97 PHE A CA 1
ATOM 740 C C . PHE A 1 97 ? 2.027 -1.026 -5.368 1.00 92.12 97 PHE A C 1
ATOM 742 O O . PHE A 1 97 ? 0.801 -1.091 -5.263 1.00 92.12 97 PHE A O 1
ATOM 749 N N . VAL A 1 98 ? 2.635 -0.016 -5.987 1.00 91.81 98 VAL A N 1
ATOM 750 C CA . VAL A 1 98 ? 1.876 0.974 -6.755 1.00 91.81 98 VAL A CA 1
ATOM 751 C C . VAL A 1 98 ? 1.146 0.285 -7.909 1.00 91.81 98 VAL A C 1
ATOM 753 O O . VAL A 1 98 ? 1.705 -0.591 -8.571 1.00 91.81 98 VAL A O 1
ATOM 756 N N . ASN A 1 99 ? -0.110 0.658 -8.151 1.00 90.56 99 ASN A N 1
ATOM 757 C CA . ASN A 1 99 ? -0.862 0.089 -9.259 1.00 90.56 99 ASN A CA 1
ATOM 758 C C . ASN A 1 99 ? -0.425 0.713 -10.592 1.00 90.56 99 ASN A C 1
ATOM 760 O O . ASN A 1 99 ? -0.911 1.77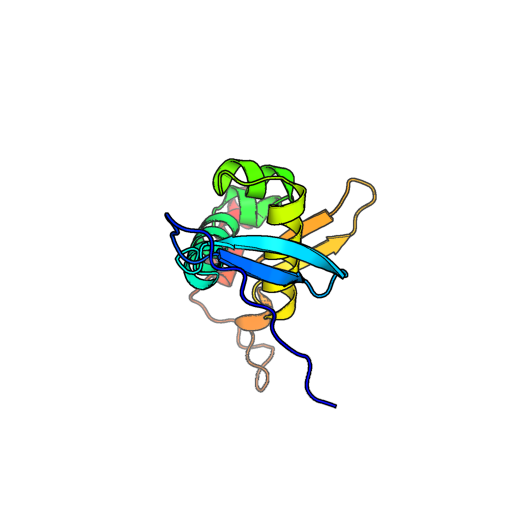1 -10.989 1.00 90.56 99 ASN A O 1
ATOM 764 N N . LEU A 1 100 ? 0.472 0.027 -11.297 1.00 85.56 100 LEU A N 1
ATOM 765 C CA . LEU A 1 100 ? 0.943 0.437 -12.621 1.00 85.56 100 LEU A CA 1
ATOM 766 C C . LEU A 1 100 ? -0.153 0.343 -13.695 1.00 85.56 100 LEU A C 1
ATOM 768 O O . LEU A 1 100 ? -0.092 1.060 -14.690 1.00 85.56 100 LEU A O 1
ATOM 772 N N . LEU A 1 101 ? -1.186 -0.480 -13.481 1.00 80.75 101 LEU A N 1
ATOM 773 C CA . LEU A 1 101 ? -2.283 -0.649 -14.438 1.00 80.75 101 LEU A CA 1
ATOM 774 C C . LEU A 1 101 ? -3.161 0.601 -14.551 1.00 80.75 101 LEU A C 1
ATOM 776 O O . LEU A 1 101 ? -3.879 0.739 -15.532 1.00 80.75 101 LEU A O 1
ATOM 780 N N . GLN A 1 102 ? -3.088 1.537 -13.596 1.00 77.56 102 GLN A N 1
ATOM 781 C CA . GLN A 1 102 ? -3.771 2.828 -13.733 1.00 77.56 102 GLN A CA 1
ATOM 782 C C . GLN A 1 102 ? -3.201 3.695 -14.864 1.00 77.56 102 GLN A C 1
ATOM 784 O O . GLN A 1 102 ? -3.894 4.589 -15.346 1.00 77.56 102 GLN A O 1
ATOM 789 N N . GLU A 1 103 ? -1.941 3.489 -15.259 1.00 73.25 103 GLU A N 1
ATOM 790 C CA . GLU A 1 103 ? -1.325 4.263 -16.342 1.00 73.25 103 GLU A CA 1
ATOM 791 C C . GLU A 1 103 ? -1.607 3.667 -17.729 1.00 73.25 103 GLU A C 1
ATOM 793 O O . GLU A 1 103 ? -1.442 4.384 -18.720 1.00 73.25 103 GLU A O 1
ATOM 798 N N . VAL A 1 104 ? -2.071 2.411 -17.786 1.00 74.81 104 VAL A N 1
ATOM 799 C CA . VAL A 1 104 ? -2.402 1.688 -19.020 1.00 74.81 104 VAL A CA 1
ATOM 800 C C . VAL A 1 104 ? -3.702 2.236 -19.602 1.00 74.81 104 VAL A C 1
ATOM 802 O O . VAL A 1 104 ? -4.705 2.365 -18.898 1.00 74.81 104 VAL A O 1
ATOM 805 N N . ASP A 1 105 ? -3.673 2.575 -20.888 1.00 71.75 105 ASP A N 1
ATOM 806 C CA . ASP A 1 105 ? -4.867 2.973 -21.623 1.00 71.75 105 ASP A CA 1
ATOM 807 C C . ASP A 1 105 ? -5.724 1.734 -21.931 1.00 71.75 105 ASP A C 1
ATOM 809 O O . ASP A 1 105 ? -5.213 0.704 -22.375 1.00 71.75 105 ASP A O 1
ATOM 813 N N . ALA A 1 106 ? -7.023 1.804 -21.640 1.00 73.94 106 ALA A N 1
ATOM 814 C CA . ALA A 1 106 ? -7.935 0.684 -21.856 1.00 73.94 106 ALA A CA 1
ATOM 815 C C . ALA A 1 106 ? -8.270 0.479 -23.342 1.00 73.94 106 ALA A C 1
ATOM 817 O O . ALA A 1 106 ? -8.569 -0.647 -23.741 1.00 73.94 106 ALA A O 1
ATOM 818 N N . ASP A 1 107 ? -8.208 1.546 -24.143 1.00 77.62 107 ASP A N 1
ATOM 819 C CA . ASP A 1 107 ? -8.472 1.517 -25.581 1.00 77.62 107 ASP A CA 1
ATOM 820 C C . ASP A 1 107 ? -7.212 1.138 -26.379 1.00 77.62 107 ASP A C 1
ATOM 822 O O . ASP A 1 107 ? -7.317 0.626 -27.495 1.00 77.62 107 ASP A O 1
ATOM 826 N N . ASP A 1 108 ? -6.023 1.317 -25.791 1.00 76.69 108 ASP A N 1
ATOM 827 C CA . ASP A 1 108 ? -4.750 0.879 -26.366 1.00 76.69 108 ASP A CA 1
ATOM 828 C C . ASP A 1 108 ? -3.792 0.324 -25.300 1.00 76.69 108 ASP A C 1
ATOM 830 O O . ASP A 1 108 ? -2.917 1.010 -24.767 1.00 76.69 108 ASP A O 1
ATOM 834 N N . ILE A 1 109 ? -3.924 -0.978 -25.029 1.00 73.00 109 ILE A N 1
ATOM 835 C CA . ILE A 1 109 ? -3.083 -1.707 -24.067 1.00 73.00 109 ILE A CA 1
ATOM 836 C C . ILE A 1 109 ? -1.591 -1.727 -24.439 1.00 73.00 109 ILE A C 1
ATOM 838 O O . ILE A 1 109 ? -0.759 -2.071 -23.598 1.00 73.00 109 ILE A O 1
ATOM 842 N N . PHE A 1 110 ? -1.243 -1.401 -25.689 1.00 71.12 110 PHE A N 1
ATOM 843 C CA . PHE A 1 110 ? 0.141 -1.330 -26.155 1.00 71.12 110 PHE A CA 1
ATOM 844 C C . PHE A 1 110 ? 0.729 0.076 -26.008 1.00 71.12 110 PHE A C 1
ATOM 846 O O . PHE A 1 110 ? 1.953 0.230 -26.064 1.00 71.12 110 PHE A O 1
ATOM 853 N N . LEU A 1 111 ? -0.110 1.088 -25.767 1.00 69.69 111 LEU A N 1
ATOM 854 C CA . LEU A 1 111 ? 0.316 2.456 -25.511 1.00 69.69 111 LEU A CA 1
ATOM 855 C C . LEU A 1 111 ? 0.845 2.595 -24.080 1.00 69.69 111 LEU A C 1
ATOM 857 O O . LEU A 1 111 ? 0.195 3.096 -23.160 1.00 69.69 111 LEU A O 1
ATOM 861 N N . VAL A 1 112 ? 2.085 2.165 -23.896 1.00 64.44 112 VAL A N 1
ATOM 862 C CA . VAL A 1 112 ? 2.844 2.449 -22.685 1.00 64.44 112 VAL A CA 1
ATOM 863 C C . VAL A 1 112 ? 3.258 3.918 -22.711 1.00 64.44 112 VAL A C 1
ATOM 865 O O . VAL A 1 112 ? 3.990 4.351 -23.597 1.00 64.44 112 VAL A O 1
ATOM 868 N N . LYS A 1 113 ? 2.820 4.702 -21.723 1.00 67.62 113 LYS A N 1
ATOM 869 C CA . LYS A 1 113 ? 3.218 6.111 -21.614 1.00 67.62 113 LYS A CA 1
ATOM 870 C C . LYS A 1 113 ? 4.724 6.217 -21.347 1.00 67.62 113 LYS A C 1
ATOM 872 O O . LYS A 1 113 ? 5.236 5.673 -20.370 1.00 67.62 113 LYS A O 1
ATOM 877 N N . ASP A 1 114 ? 5.429 6.995 -22.170 1.00 66.06 114 ASP A N 1
ATOM 878 C CA . ASP A 1 114 ? 6.862 7.313 -22.009 1.00 66.06 114 ASP A CA 1
ATOM 879 C C . ASP A 1 114 ? 7.170 8.270 -20.841 1.00 66.06 114 ASP A C 1
ATOM 881 O O . ASP A 1 114 ? 8.293 8.746 -20.666 1.00 66.06 114 ASP A O 1
ATOM 885 N N . TYR A 1 115 ? 6.184 8.539 -19.993 1.00 67.19 115 TYR A N 1
ATOM 886 C CA . TYR A 1 115 ? 6.285 9.381 -18.812 1.00 67.19 115 TYR A CA 1
ATOM 887 C C . TYR A 1 115 ? 5.439 8.778 -17.687 1.00 67.19 115 TYR A C 1
ATOM 889 O O . TYR A 1 115 ? 4.422 8.142 -17.945 1.00 67.19 115 TYR A O 1
ATOM 897 N N . GLY A 1 116 ? 5.848 8.994 -16.435 1.00 78.12 116 GLY A N 1
ATOM 898 C CA . GLY A 1 116 ? 5.092 8.544 -15.262 1.00 78.12 116 GLY A CA 1
ATOM 899 C C . GLY A 1 116 ? 5.812 7.512 -14.397 1.00 78.12 116 GLY A C 1
ATOM 900 O O . GLY A 1 116 ? 7.044 7.375 -14.412 1.00 78.12 116 GLY A O 1
ATOM 901 N N . ILE A 1 117 ? 5.024 6.820 -13.580 1.00 81.81 117 ILE A N 1
ATOM 902 C CA . ILE A 1 117 ? 5.505 5.870 -12.576 1.00 81.81 117 ILE A CA 1
ATOM 903 C C . ILE A 1 117 ? 6.053 4.619 -13.264 1.00 81.81 117 ILE A C 1
ATOM 905 O O . ILE A 1 117 ? 7.085 4.105 -12.835 1.00 81.81 117 ILE A O 1
ATOM 909 N N . TYR A 1 118 ? 5.448 4.184 -14.372 1.00 81.25 118 TYR A N 1
ATOM 910 C CA . TYR A 1 118 ? 5.895 3.019 -15.133 1.00 81.25 118 TYR A CA 1
ATOM 911 C C . TYR A 1 118 ? 7.332 3.155 -15.665 1.00 81.25 118 TYR A C 1
ATOM 913 O O . TYR A 1 118 ? 8.171 2.280 -15.449 1.00 81.25 118 TYR A O 1
ATOM 921 N N . GLN A 1 119 ? 7.670 4.288 -16.284 1.00 83.56 119 GLN A N 1
ATOM 922 C CA . GLN A 1 119 ? 9.041 4.571 -16.736 1.00 83.56 119 GLN A CA 1
ATOM 923 C C . GLN A 1 119 ? 10.040 4.627 -15.576 1.00 83.56 119 GLN A C 1
ATOM 925 O O . GLN A 1 119 ? 11.166 4.138 -15.681 1.00 83.56 119 GLN A O 1
ATOM 930 N N . THR A 1 120 ? 9.625 5.198 -14.443 1.00 85.94 120 THR A N 1
ATOM 931 C CA . THR A 1 120 ? 10.450 5.229 -13.229 1.00 85.94 120 THR A CA 1
ATOM 932 C C . THR A 1 120 ? 10.704 3.813 -12.715 1.00 85.94 120 THR A C 1
ATOM 934 O O . THR A 1 120 ? 11.841 3.467 -12.403 1.00 85.94 120 THR A O 1
ATOM 937 N N . TRP A 1 121 ? 9.674 2.968 -12.705 1.00 85.75 121 TRP A N 1
ATOM 938 C CA . TRP A 1 121 ? 9.761 1.562 -12.324 1.00 85.75 121 TRP A CA 1
ATOM 939 C C . TRP A 1 121 ? 10.712 0.774 -13.239 1.00 85.75 121 TRP A C 1
ATOM 941 O O . TRP A 1 121 ? 11.607 0.094 -12.734 1.00 85.75 121 TRP A O 1
ATOM 951 N N . ILE A 1 122 ? 10.628 0.953 -14.566 1.00 85.62 122 ILE A N 1
ATOM 952 C CA . ILE A 1 122 ? 11.578 0.351 -15.519 1.00 85.62 122 ILE A CA 1
ATOM 953 C C . ILE A 1 122 ? 13.015 0.774 -15.210 1.00 85.62 122 ILE A C 1
ATOM 955 O O . ILE A 1 122 ? 13.899 -0.082 -15.136 1.00 85.62 122 ILE A O 1
ATOM 959 N N . LYS A 1 123 ? 13.279 2.072 -15.013 1.00 87.38 123 LYS A N 1
ATOM 960 C CA . LYS A 1 123 ? 14.627 2.577 -14.687 1.00 87.38 123 LYS A CA 1
ATOM 961 C C . LYS A 1 123 ? 15.163 1.967 -13.396 1.00 87.38 123 LYS A C 1
ATOM 963 O O . LYS A 1 123 ? 16.311 1.544 -13.327 1.00 87.38 123 LYS A O 1
ATOM 968 N N . VAL A 1 124 ? 14.317 1.897 -12.376 1.00 87.38 124 VAL A N 1
ATOM 969 C CA . VAL A 1 124 ? 14.670 1.362 -11.062 1.00 87.38 124 VAL A CA 1
ATOM 970 C C . VAL A 1 124 ? 14.993 -0.134 -11.133 1.00 87.38 124 VAL A C 1
ATOM 972 O O . VAL A 1 124 ? 15.955 -0.568 -10.497 1.00 87.38 124 VAL A O 1
ATOM 975 N N . ILE A 1 125 ? 14.240 -0.922 -11.903 1.00 84.25 125 ILE A N 1
ATOM 976 C CA . ILE A 1 125 ? 14.495 -2.362 -12.070 1.00 84.25 125 ILE A CA 1
ATOM 977 C C . ILE A 1 125 ? 15.701 -2.618 -12.972 1.00 84.25 125 ILE A C 1
ATOM 979 O O . ILE A 1 125 ? 16.536 -3.460 -12.651 1.00 84.25 125 ILE A O 1
ATOM 983 N N . SER A 1 126 ? 15.823 -1.888 -14.080 1.00 84.12 126 SER A N 1
ATOM 984 C CA . SER A 1 126 ? 16.955 -2.036 -15.003 1.00 84.12 126 SER A CA 1
ATOM 985 C C . SER A 1 126 ? 18.289 -1.649 -14.363 1.00 84.12 126 SER A C 1
ATOM 987 O O . SER A 1 126 ? 19.282 -2.312 -14.624 1.00 84.12 126 SER A O 1
ATOM 989 N N . ALA A 1 127 ? 18.308 -0.656 -13.468 1.00 79.94 127 ALA A N 1
ATOM 990 C CA . ALA A 1 127 ? 19.499 -0.267 -12.708 1.00 79.94 127 ALA A CA 1
ATOM 991 C C . ALA A 1 127 ? 19.887 -1.247 -11.582 1.00 79.94 127 ALA A C 1
ATOM 993 O O . ALA A 1 127 ? 20.921 -1.060 -10.949 1.00 79.94 127 ALA A O 1
ATOM 994 N N . ALA A 1 128 ? 19.046 -2.237 -11.271 1.00 65.12 128 ALA A N 1
ATOM 995 C CA . ALA A 1 128 ? 19.342 -3.268 -10.273 1.00 65.12 128 ALA A CA 1
ATOM 996 C C . ALA A 1 128 ? 19.962 -4.542 -10.885 1.00 65.12 128 ALA A C 1
ATOM 998 O O . ALA A 1 128 ? 20.214 -5.493 -10.146 1.00 65.12 128 ALA A O 1
ATOM 999 N N . ARG A 1 129 ? 20.160 -4.572 -12.211 1.00 54.44 129 ARG A N 1
ATOM 1000 C CA . ARG A 1 129 ? 20.821 -5.660 -12.944 1.00 54.44 129 ARG A CA 1
ATOM 1001 C C . ARG A 1 129 ? 22.305 -5.401 -13.153 1.00 54.44 129 ARG A C 1
ATOM 1003 O O . ARG A 1 129 ? 22.674 -4.222 -13.335 1.00 54.44 129 ARG A O 1
#

pLDDT: mean 78.32, std 14.61, range [36.56, 93.94]

Sequence (129 aa):
MPKQKKEITLHFYRPVMLRTFDSGVMVIQSKSHSDVEVFTRIRSMVTTPDALRSGVTASDAAMTLGIAPAMAKEHLLAAEGKGLLCRDVSPDGFRFFVNLLQEVDADDIFLVKDYGIYQTWIKVISAAR